Protein AF-A0A1I6P8N1-F1 (afdb_monomer)

pLDDT: mean 73.71, std 18.75, range [36.84, 96.12]

Foldseek 3Di:
DDDDDDDDDDDDDDDDDDDDPPPPDPQDDQDPQRPHLDAQAPCSCCDDPNCLPPVLLVLLLV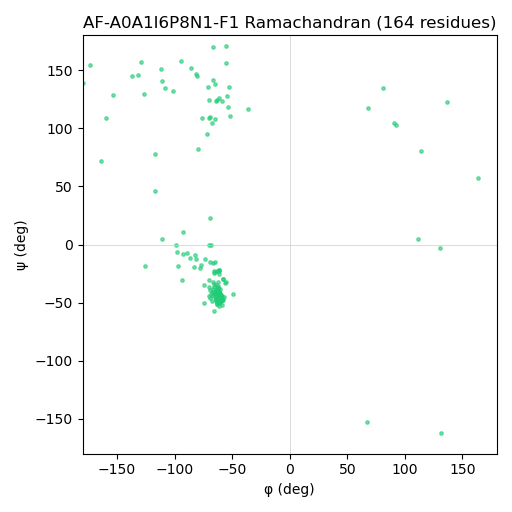LLLVLLCVVCVPPDPPDPSVVVLCVLVVQLVVLSVCSSRDHDDDHSVSCVSNVVSSVVSNVNRQVSLVVCLVPDDVSVVSNVVSVVVSVVSNVVVVVVVPVPPD

Sequence (166 aa):
MSPGMMGGGGPGGGPGGGMPPGGGMPPGGGGPGGGGMDGASLTRLVSGEVASQIGWLYPLALFGMIAVLVLLRRRPRHDAQRADFLLWAGTLLITAGVFTFASGIWHTYYTVALAAPLAAVVGMGVIAMWRLTRDTEWWGLLLPASIITTGLWSAHLLGRNEDFLP

Solvent-accessible surface area (backbone atoms only — not comparable to full-atom values): 10008 Å² total; per-residue (Å²): 141,85,84,90,82,84,90,82,81,85,82,79,93,82,82,83,89,78,81,74,91,80,74,74,73,77,89,79,80,69,54,99,86,46,60,66,90,61,69,52,36,92,51,54,66,71,38,72,73,46,19,73,75,61,35,58,48,48,50,40,30,52,48,10,50,52,34,39,48,65,69,46,69,82,52,64,93,84,36,64,70,56,51,53,49,49,51,33,48,46,52,32,53,51,52,50,50,50,62,27,62,50,70,68,98,60,62,76,73,62,54,59,74,44,48,62,30,45,51,51,36,30,56,53,6,55,55,31,22,58,49,29,50,76,76,34,81,78,57,24,49,48,44,62,48,28,51,52,50,27,50,53,48,44,51,54,57,49,72,70,51,62,83,78,58,134

Nearest PDB structures (foldseek):
  6oh3-assembly1_A  TM=3.034E-01  e=2.992E+00  Mus musculus
  4an8-assembly1_A  TM=3.646E-01  e=7.376E+00  Thermus thermophilus HB8
  8qup-assembly1_A  TM=3.819E-01  e=9.014E+00  synthetic construct

Organism: NCBI:txid95161

Radius of gyration: 27.55 Å; Cα contacts (8 Å, |Δi|>4): 132; chains: 1; bounding box: 68×42×93 Å

Structure (mmCIF, N/CA/C/O backbone):
data_AF-A0A1I6P8N1-F1
#
_entry.id   AF-A0A1I6P8N1-F1
#
loop_
_atom_site.group_PDB
_atom_site.id
_atom_site.type_symbol
_atom_site.label_atom_id
_atom_site.label_alt_id
_atom_site.label_comp_id
_atom_site.label_asym_id
_atom_site.label_entity_id
_atom_site.label_seq_id
_atom_site.pdbx_PDB_ins_code
_atom_site.Cartn_x
_atom_site.Cartn_y
_atom_site.Cartn_z
_atom_site.occupancy
_atom_site.B_iso_or_equiv
_atom_site.auth_seq_id
_atom_site.auth_comp_id
_atom_site.auth_asym_id
_atom_site.auth_atom_id
_atom_site.pdbx_PDB_model_num
ATOM 1 N N . MET A 1 1 ? 43.141 32.351 -73.836 1.00 48.88 1 MET A N 1
ATOM 2 C CA . MET A 1 1 ? 43.366 30.991 -73.306 1.00 48.88 1 MET A CA 1
ATOM 3 C C . MET A 1 1 ? 42.327 30.732 -72.232 1.00 48.88 1 MET A C 1
ATOM 5 O O . MET A 1 1 ? 42.390 31.397 -71.212 1.00 48.88 1 MET A O 1
ATOM 9 N N . SER A 1 2 ? 41.335 29.886 -72.516 1.00 46.06 2 SER A N 1
ATOM 10 C CA . SER A 1 2 ? 40.824 28.855 -71.598 1.00 46.06 2 SER A CA 1
ATOM 11 C C . SER A 1 2 ? 39.693 28.066 -72.281 1.00 46.06 2 SER A C 1
ATOM 13 O O . SER A 1 2 ? 38.916 28.674 -73.020 1.00 46.06 2 SER A O 1
ATOM 15 N N . PRO A 1 3 ? 39.635 26.734 -72.111 1.00 47.59 3 PRO A N 1
ATOM 16 C CA . PRO A 1 3 ? 38.831 25.820 -72.921 1.00 47.59 3 PRO A CA 1
ATOM 17 C C . PRO A 1 3 ? 37.467 25.531 -72.278 1.00 47.59 3 PRO A C 1
ATOM 19 O O . PRO A 1 3 ? 37.305 25.638 -71.065 1.00 47.59 3 PRO A O 1
ATOM 22 N N . GLY A 1 4 ? 36.501 25.107 -73.094 1.00 46.84 4 GLY A N 1
ATOM 23 C CA . GLY A 1 4 ? 35.282 24.458 -72.613 1.00 46.84 4 GLY A CA 1
ATOM 24 C C . GLY A 1 4 ? 35.466 22.951 -72.429 1.00 46.84 4 GLY A C 1
ATOM 25 O O . GLY A 1 4 ? 36.256 22.362 -73.155 1.00 46.84 4 GLY A O 1
ATOM 26 N N . MET A 1 5 ? 34.700 22.358 -71.504 1.00 51.16 5 MET A N 1
ATOM 27 C CA . MET A 1 5 ? 34.199 20.966 -71.472 1.00 51.16 5 MET A CA 1
ATOM 28 C C . MET A 1 5 ? 32.990 20.966 -70.508 1.00 51.16 5 MET A C 1
ATOM 30 O O . MET A 1 5 ? 33.114 21.416 -69.377 1.00 51.16 5 MET A O 1
ATOM 34 N N . MET A 1 6 ? 31.754 20.825 -70.998 1.00 47.94 6 MET A N 1
ATOM 35 C CA . MET A 1 6 ? 30.993 19.573 -71.161 1.00 47.94 6 MET A CA 1
ATOM 36 C C . MET A 1 6 ? 30.571 18.878 -69.853 1.00 47.94 6 MET A C 1
ATOM 38 O O . MET A 1 6 ? 31.396 18.328 -69.140 1.00 47.94 6 MET A O 1
ATOM 42 N N . GLY A 1 7 ? 29.247 18.776 -69.679 1.00 43.31 7 GLY A N 1
ATOM 43 C CA . GLY A 1 7 ? 28.593 17.501 -69.368 1.00 43.31 7 GLY A CA 1
ATOM 44 C C . GLY A 1 7 ? 28.381 17.153 -67.896 1.00 43.31 7 GLY A C 1
ATOM 45 O O . GLY A 1 7 ? 29.263 16.624 -67.238 1.00 43.31 7 GLY A O 1
ATOM 46 N N . GLY A 1 8 ? 27.145 17.317 -67.426 1.00 41.62 8 GLY A N 1
ATOM 47 C CA . GLY A 1 8 ? 26.666 16.725 -66.177 1.00 41.62 8 GLY A CA 1
ATOM 48 C C . GLY A 1 8 ? 25.147 16.766 -66.128 1.00 41.62 8 GLY A C 1
ATOM 49 O O . GLY A 1 8 ? 24.573 17.612 -65.454 1.00 41.62 8 GLY A O 1
ATOM 50 N N . GLY A 1 9 ? 24.507 15.931 -66.949 1.00 38.06 9 GLY A N 1
ATOM 51 C CA . GLY A 1 9 ? 23.059 15.895 -67.114 1.00 38.06 9 GLY A CA 1
ATOM 52 C C . GLY A 1 9 ? 22.324 15.464 -65.847 1.00 38.06 9 GLY A C 1
ATOM 53 O O . GLY A 1 9 ? 22.710 14.502 -65.187 1.00 38.06 9 GLY A O 1
ATOM 54 N N . GLY A 1 10 ? 21.217 16.149 -65.564 1.00 50.25 10 GLY A N 1
ATOM 55 C CA . GLY A 1 10 ? 20.124 15.546 -64.811 1.00 50.25 10 GLY A CA 1
ATOM 56 C C . GLY A 1 10 ? 19.486 14.423 -65.633 1.00 50.25 10 GLY A C 1
ATOM 57 O O . GLY A 1 10 ? 19.382 14.520 -66.858 1.00 50.25 10 GLY A O 1
ATOM 58 N N . PRO A 1 11 ? 19.096 13.335 -64.969 1.00 47.66 11 PRO A N 1
ATOM 59 C CA . PRO A 1 11 ? 17.688 12.939 -64.966 1.00 47.66 11 PRO A CA 1
ATOM 60 C C . PRO A 1 11 ? 17.302 12.515 -63.535 1.00 47.66 11 PRO A C 1
ATOM 62 O O . PRO A 1 11 ? 18.118 12.014 -62.778 1.00 47.66 11 PRO A O 1
ATOM 65 N N . GLY A 1 12 ? 16.106 12.740 -63.020 1.00 38.75 12 GLY A N 1
ATOM 66 C CA . GLY A 1 12 ? 14.810 12.475 -63.614 1.00 38.75 12 GLY A CA 1
ATOM 67 C C . GLY A 1 12 ? 13.976 11.868 -62.485 1.00 38.75 12 GLY A C 1
ATOM 68 O O . GLY A 1 12 ? 14.386 10.890 -61.865 1.00 38.75 12 GLY A O 1
ATOM 69 N N . GLY A 1 13 ? 12.842 12.487 -62.167 1.00 47.69 13 GLY A N 1
ATOM 70 C CA . GLY A 1 13 ? 11.840 11.854 -61.319 1.00 47.69 13 GLY A CA 1
ATOM 71 C C . GLY A 1 13 ? 11.166 10.714 -62.085 1.00 47.69 13 GLY A C 1
ATOM 72 O O . GLY A 1 13 ? 10.809 10.883 -63.249 1.00 47.69 13 GLY A O 1
ATOM 73 N N . GLY A 1 14 ? 10.988 9.568 -61.429 1.00 37.31 14 GLY A N 1
ATOM 74 C CA . GLY A 1 14 ? 10.240 8.418 -61.937 1.00 37.31 14 GLY A CA 1
ATOM 75 C C . GLY A 1 14 ? 10.086 7.313 -60.878 1.00 37.31 14 GLY A C 1
ATOM 76 O O . GLY A 1 14 ? 10.883 7.274 -59.948 1.00 37.31 14 GLY A O 1
ATOM 77 N N . PRO A 1 15 ? 9.043 6.464 -60.956 1.00 46.75 15 PRO A N 1
ATOM 78 C CA . PRO A 1 15 ? 8.213 6.099 -59.805 1.00 46.75 15 PRO A CA 1
ATOM 79 C C . PRO A 1 15 ? 8.346 4.635 -59.349 1.00 46.75 15 PRO A C 1
ATOM 81 O O . PRO A 1 15 ? 8.487 3.739 -60.169 1.00 46.75 15 PRO A O 1
ATOM 84 N N . GLY A 1 16 ? 8.132 4.396 -58.050 1.00 42.81 16 GLY A N 1
ATOM 85 C CA . GLY A 1 16 ? 7.613 3.125 -57.528 1.00 42.81 16 GLY A CA 1
ATOM 86 C C . GLY A 1 16 ? 8.596 1.956 -57.353 1.00 42.81 16 GLY A C 1
ATOM 87 O O . GLY A 1 16 ? 9.316 1.569 -58.261 1.00 42.81 16 GLY A O 1
ATOM 88 N N . GLY A 1 17 ? 8.489 1.310 -56.187 1.00 41.41 17 GLY A N 1
ATOM 89 C CA . GLY A 1 17 ? 8.655 -0.140 -56.056 1.00 41.41 17 GLY A CA 1
ATOM 90 C C . GLY A 1 17 ? 10.060 -0.658 -55.756 1.00 41.41 17 GLY A C 1
ATOM 91 O O . GLY A 1 17 ? 10.878 -0.820 -56.652 1.00 41.41 17 GLY A O 1
ATOM 92 N N . GLY A 1 18 ? 10.286 -1.057 -54.501 1.00 37.06 18 GLY A N 1
ATOM 93 C CA . GLY A 1 18 ? 11.395 -1.951 -54.173 1.00 37.06 18 GLY A CA 1
ATOM 94 C C . GLY A 1 18 ? 11.773 -1.999 -52.699 1.00 37.06 18 GLY A C 1
ATOM 95 O O . GLY A 1 18 ? 12.920 -1.730 -52.365 1.00 37.06 18 GLY A O 1
ATOM 96 N N . MET A 1 19 ? 10.838 -2.346 -51.808 1.00 53.06 19 MET A N 1
ATOM 97 C CA . MET A 1 19 ? 11.233 -2.858 -50.490 1.00 53.06 19 MET A CA 1
ATOM 98 C C . MET A 1 19 ? 12.026 -4.160 -50.729 1.00 53.06 19 MET A C 1
ATOM 100 O O . MET A 1 19 ? 11.502 -5.033 -51.428 1.00 53.06 19 MET A O 1
ATOM 104 N N . PRO A 1 20 ? 13.256 -4.324 -50.210 1.00 52.03 20 PRO A N 1
ATOM 105 C CA . PRO A 1 20 ? 14.005 -5.564 -50.386 1.00 52.03 20 PRO A CA 1
ATOM 106 C C . PRO A 1 20 ? 13.249 -6.726 -49.715 1.00 52.03 20 PRO A C 1
ATOM 108 O O . PRO A 1 20 ? 12.947 -6.645 -48.520 1.00 52.03 20 PRO A O 1
ATOM 111 N N . PRO A 1 21 ? 12.923 -7.815 -50.434 1.00 50.88 21 PRO A N 1
ATOM 112 C CA . PRO A 1 21 ? 12.309 -8.982 -49.825 1.00 50.88 21 PRO A CA 1
ATOM 113 C C . PRO A 1 21 ? 13.403 -9.751 -49.080 1.00 50.88 21 PRO A C 1
ATOM 115 O O . PRO A 1 21 ? 14.291 -10.334 -49.695 1.00 50.88 21 PRO A O 1
ATOM 118 N N . GLY A 1 22 ? 13.366 -9.717 -47.747 1.00 51.50 22 GLY A N 1
ATOM 119 C CA . GLY A 1 22 ? 14.252 -10.534 -46.907 1.00 51.50 22 GLY A CA 1
ATOM 120 C C . GLY A 1 22 ? 14.998 -9.798 -45.796 1.00 51.50 22 GLY A C 1
ATOM 121 O O . GLY A 1 22 ? 15.673 -10.446 -45.003 1.00 51.50 22 GLY A O 1
ATOM 122 N N . GLY A 1 23 ? 14.859 -8.477 -45.676 1.00 41.50 23 GLY A N 1
ATOM 123 C CA . GLY A 1 23 ? 15.362 -7.742 -44.514 1.00 41.50 23 GLY A CA 1
ATOM 124 C C . GLY A 1 23 ? 14.408 -7.886 -43.334 1.00 41.50 23 GLY A C 1
ATOM 125 O O . GLY A 1 23 ? 13.562 -7.020 -43.128 1.00 41.50 23 GLY A O 1
ATOM 126 N N . GLY A 1 24 ? 14.498 -8.989 -42.588 1.00 41.62 24 GLY A N 1
ATOM 127 C CA . GLY A 1 24 ? 13.798 -9.119 -41.314 1.00 41.62 24 GLY A CA 1
ATOM 128 C C . GLY A 1 24 ? 14.146 -7.931 -40.419 1.00 41.62 24 GLY A C 1
ATOM 129 O O . GLY A 1 24 ? 15.312 -7.726 -40.089 1.00 41.62 24 GLY A O 1
ATOM 130 N N . MET A 1 25 ? 13.141 -7.132 -40.055 1.00 45.12 25 MET A N 1
ATOM 131 C CA . MET A 1 25 ? 13.282 -6.133 -39.000 1.00 45.12 25 MET A CA 1
ATOM 132 C C . MET A 1 25 ? 13.794 -6.866 -37.748 1.00 45.12 25 MET A C 1
ATOM 134 O O . MET A 1 25 ? 13.172 -7.866 -37.372 1.00 45.12 25 MET A O 1
ATOM 138 N N . PRO A 1 26 ? 14.886 -6.429 -37.095 1.00 46.91 26 PRO A N 1
ATOM 139 C CA . PRO A 1 26 ? 15.262 -7.000 -35.813 1.00 46.91 26 PRO A CA 1
ATOM 140 C C . PRO A 1 26 ? 14.082 -6.791 -34.852 1.00 46.91 26 PRO A C 1
ATOM 142 O O . PRO A 1 26 ? 13.642 -5.649 -34.683 1.00 46.91 26 PRO A O 1
ATOM 145 N N . PRO A 1 27 ? 13.526 -7.843 -34.231 1.00 47.06 27 PRO A N 1
ATOM 146 C CA . PRO A 1 27 ? 12.614 -7.645 -33.125 1.00 47.06 27 PRO A CA 1
ATOM 147 C C . PRO A 1 27 ? 13.455 -7.139 -31.953 1.00 47.06 27 PRO A C 1
ATOM 149 O O . PRO A 1 27 ? 14.251 -7.886 -31.395 1.00 47.06 27 PRO A O 1
ATOM 152 N N . GLY A 1 28 ? 13.306 -5.863 -31.605 1.00 50.53 28 GLY A N 1
ATOM 153 C CA . GLY A 1 28 ? 13.922 -5.300 -30.404 1.00 50.53 28 GLY A CA 1
ATOM 154 C C . GLY A 1 28 ? 14.987 -4.252 -30.694 1.00 50.53 28 GLY A C 1
ATOM 155 O O . GLY A 1 28 ? 16.181 -4.512 -30.615 1.00 50.53 28 GLY A O 1
ATOM 156 N N . GLY A 1 29 ? 14.534 -3.032 -30.966 1.00 36.84 29 GLY A N 1
ATOM 157 C CA . GLY A 1 29 ? 15.339 -1.822 -30.826 1.00 36.84 29 GLY A CA 1
ATOM 158 C C . GLY A 1 29 ? 14.697 -0.931 -29.771 1.00 36.84 29 GLY A C 1
ATOM 159 O O . GLY A 1 29 ? 13.974 -0.001 -30.115 1.00 36.84 29 GLY A O 1
ATOM 160 N N . GLY A 1 30 ? 14.890 -1.263 -28.493 1.00 39.25 30 GLY A N 1
ATOM 161 C CA . GLY A 1 30 ? 14.475 -0.416 -27.377 1.00 39.25 30 GLY A CA 1
ATOM 162 C C . GLY A 1 30 ? 15.349 0.833 -27.330 1.00 39.25 30 GLY A C 1
ATOM 163 O O . GLY A 1 30 ? 16.537 0.745 -27.033 1.00 39.25 30 GLY A O 1
ATOM 164 N N . GLY A 1 31 ? 14.770 1.989 -27.657 1.00 38.34 31 GLY A N 1
ATOM 165 C CA . GLY A 1 31 ? 15.402 3.283 -27.404 1.00 38.34 31 GLY A CA 1
ATOM 166 C C . GLY A 1 31 ? 15.531 3.569 -25.898 1.00 38.34 31 GLY A C 1
ATOM 167 O O . GLY A 1 31 ? 14.934 2.859 -25.084 1.00 38.34 31 GLY A O 1
ATOM 168 N N . PRO A 1 32 ? 16.275 4.615 -25.502 1.00 37.72 32 PRO A N 1
ATOM 169 C CA . PRO A 1 32 ? 16.349 5.049 -24.110 1.00 37.72 32 PRO A CA 1
ATOM 170 C C . PRO A 1 32 ? 14.956 5.544 -23.683 1.00 37.72 32 PRO A C 1
ATOM 172 O O . PRO A 1 32 ? 14.482 6.558 -24.185 1.00 37.72 32 PRO A O 1
ATOM 175 N N . GLY A 1 33 ? 14.266 4.769 -22.841 1.00 49.78 33 GLY A N 1
ATOM 176 C CA . GLY A 1 33 ? 12.835 4.928 -22.514 1.00 49.78 33 GLY A CA 1
ATOM 177 C C . GLY A 1 33 ? 11.928 3.806 -23.050 1.00 49.78 33 GLY A C 1
ATOM 178 O O . GLY A 1 33 ? 10.705 3.867 -22.936 1.00 49.78 33 GLY A O 1
ATOM 179 N N . GLY A 1 34 ? 12.510 2.773 -23.666 1.00 44.03 34 GLY A N 1
ATOM 180 C CA . GLY A 1 34 ? 11.800 1.660 -24.286 1.00 44.03 34 GLY A CA 1
ATOM 181 C C . GLY A 1 34 ? 11.171 0.714 -23.269 1.00 44.03 34 GLY A C 1
ATOM 182 O O . GLY A 1 34 ? 11.808 -0.236 -22.819 1.00 44.03 34 GLY A O 1
ATOM 183 N N . GLY A 1 35 ? 9.888 0.927 -22.970 1.00 48.06 35 GLY A N 1
ATOM 184 C CA . GLY A 1 35 ? 9.014 -0.134 -22.481 1.00 48.06 35 GLY A CA 1
ATOM 185 C C . GLY A 1 35 ? 9.101 -1.318 -23.443 1.00 48.06 35 GLY A C 1
ATOM 186 O O . GLY A 1 35 ? 8.707 -1.210 -24.604 1.00 48.06 35 GLY A O 1
ATOM 187 N N . GLY A 1 36 ? 9.701 -2.407 -22.970 1.00 47.62 36 GLY A N 1
ATOM 188 C CA . GLY A 1 36 ? 10.051 -3.557 -23.785 1.00 47.62 36 GLY A CA 1
ATOM 189 C C . GLY A 1 36 ? 8.869 -4.103 -24.588 1.00 47.62 36 GLY A C 1
ATOM 190 O O . GLY A 1 36 ? 7.766 -4.280 -24.061 1.00 47.62 36 GLY A O 1
ATOM 191 N N . MET A 1 37 ? 9.131 -4.410 -25.863 1.00 50.69 37 MET A N 1
ATOM 192 C CA . MET A 1 37 ? 8.284 -5.208 -26.769 1.00 50.69 37 MET A CA 1
ATOM 193 C C . MET A 1 37 ? 8.229 -6.693 -26.366 1.00 50.69 37 MET A C 1
ATOM 195 O O . MET A 1 37 ? 7.959 -7.580 -27.171 1.00 50.69 37 MET A O 1
ATOM 199 N N . ASP A 1 38 ? 8.500 -6.968 -25.104 1.00 51.19 38 ASP A N 1
ATOM 200 C CA . ASP A 1 38 ? 8.456 -8.262 -24.468 1.00 51.19 38 ASP A CA 1
ATOM 201 C C . ASP A 1 38 ? 6.991 -8.559 -24.119 1.00 51.19 38 ASP A C 1
ATOM 203 O O . ASP A 1 38 ? 6.191 -7.661 -23.842 1.00 51.19 38 ASP A O 1
ATOM 207 N N . GLY A 1 39 ? 6.590 -9.824 -24.199 1.00 54.59 39 GLY A N 1
ATOM 208 C CA . GLY A 1 39 ? 5.221 -10.246 -23.906 1.00 54.59 39 GLY A CA 1
ATOM 209 C C . GLY A 1 39 ? 4.741 -9.819 -22.513 1.00 54.59 39 GLY A C 1
ATOM 210 O O . GLY A 1 39 ? 5.510 -9.336 -21.682 1.00 54.59 39 GLY A O 1
ATOM 211 N N . ALA A 1 40 ? 3.444 -10.005 -22.261 1.00 56.47 40 ALA A N 1
ATOM 212 C CA . ALA A 1 40 ? 2.839 -9.872 -20.937 1.00 56.47 40 ALA A CA 1
ATOM 213 C C . ALA A 1 40 ? 3.788 -10.380 -19.833 1.00 56.47 40 ALA A C 1
ATOM 215 O O . ALA A 1 40 ? 4.147 -11.559 -19.822 1.00 56.47 40 ALA A O 1
ATOM 216 N N . SER A 1 41 ? 4.224 -9.497 -18.930 1.00 60.88 41 SER A N 1
ATOM 217 C CA . SER A 1 41 ? 5.163 -9.852 -17.867 1.00 60.88 41 SER A CA 1
ATOM 218 C C . SER A 1 41 ? 4.607 -9.458 -16.506 1.00 60.88 41 SER A C 1
ATOM 220 O O . SER A 1 41 ? 4.168 -8.328 -16.276 1.00 60.88 41 SER A O 1
ATOM 222 N N . LEU A 1 42 ? 4.632 -10.422 -15.578 1.00 60.09 42 LEU A N 1
ATOM 223 C CA . LEU A 1 42 ? 4.116 -10.259 -14.215 1.00 60.09 42 LEU A CA 1
ATOM 224 C C . LEU A 1 42 ? 4.810 -9.110 -13.472 1.00 60.09 42 LEU A C 1
ATOM 226 O O . LEU A 1 42 ? 4.214 -8.461 -12.617 1.00 60.09 42 LEU A O 1
ATOM 230 N N . THR A 1 43 ? 6.068 -8.849 -13.824 1.00 60.81 43 THR A N 1
ATOM 231 C CA . THR A 1 43 ? 6.896 -7.821 -13.203 1.00 60.81 43 THR A CA 1
ATOM 232 C C . THR A 1 43 ? 6.776 -6.451 -13.864 1.00 60.81 43 THR A C 1
ATOM 234 O O . THR A 1 43 ? 7.288 -5.497 -13.293 1.00 60.81 43 THR A O 1
ATOM 237 N N . ARG A 1 44 ? 6.077 -6.299 -15.003 1.00 70.56 44 ARG A N 1
ATOM 238 C CA . ARG A 1 44 ? 6.047 -5.048 -15.791 1.00 70.56 44 ARG A CA 1
ATOM 239 C C . ARG A 1 44 ? 5.751 -3.800 -14.960 1.00 70.56 44 ARG A C 1
ATOM 241 O O . ARG A 1 44 ? 6.402 -2.781 -15.139 1.00 70.56 44 ARG A O 1
ATOM 248 N N . LEU A 1 45 ? 4.789 -3.883 -14.042 1.00 67.19 45 LEU A N 1
ATOM 249 C CA . LEU A 1 45 ? 4.375 -2.740 -13.220 1.00 67.19 45 LEU A CA 1
ATOM 250 C C . LEU A 1 45 ? 5.330 -2.438 -12.060 1.00 67.19 45 LEU A C 1
ATOM 252 O O . LEU A 1 45 ? 5.310 -1.325 -11.550 1.00 67.19 45 LEU A O 1
ATOM 256 N N . VAL A 1 46 ? 6.148 -3.409 -11.650 1.00 67.06 46 VAL A N 1
ATOM 257 C CA . VAL A 1 46 ? 7.075 -3.356 -10.502 1.00 67.06 46 VAL A CA 1
ATOM 258 C C . VAL A 1 46 ? 8.550 -3.333 -10.922 1.00 67.06 46 VAL A C 1
ATOM 260 O O . VAL A 1 46 ? 9.434 -3.341 -10.067 1.00 67.06 46 VAL A O 1
ATOM 263 N N . SER A 1 47 ? 8.835 -3.264 -12.223 1.00 61.75 47 SER A N 1
ATOM 264 C CA . SER A 1 47 ? 10.186 -3.191 -12.788 1.00 61.75 47 SER A CA 1
ATOM 265 C C . SER A 1 47 ? 10.324 -2.038 -13.784 1.00 61.75 47 SER A C 1
ATOM 267 O O . SER A 1 47 ? 9.334 -1.598 -14.364 1.00 61.75 47 SER A O 1
ATOM 269 N N . GLY A 1 48 ? 11.555 -1.573 -14.008 1.00 67.00 48 GLY A N 1
ATOM 270 C CA . GLY A 1 48 ? 11.844 -0.494 -14.956 1.00 67.00 48 GLY A CA 1
ATOM 271 C C . GLY A 1 48 ? 11.282 0.864 -14.524 1.00 67.00 48 GLY A C 1
ATOM 272 O O . GLY A 1 48 ? 11.098 1.131 -13.337 1.00 67.00 48 GLY A O 1
ATOM 273 N N . GLU A 1 49 ? 10.998 1.721 -15.502 1.00 65.31 49 GLU A N 1
ATOM 274 C CA . GLU A 1 49 ? 10.632 3.132 -15.303 1.00 65.31 49 GLU A CA 1
ATOM 275 C C . GLU A 1 49 ? 9.283 3.343 -14.585 1.00 65.31 49 GLU A C 1
ATOM 277 O O . GLU A 1 49 ? 9.067 4.343 -13.906 1.00 65.31 49 GLU A O 1
ATOM 282 N N . VAL A 1 50 ? 8.368 2.373 -14.649 1.00 66.50 50 VAL A N 1
ATOM 283 C CA . VAL A 1 50 ? 7.084 2.460 -13.926 1.00 66.50 50 VAL A CA 1
ATOM 284 C C . VAL A 1 50 ? 7.267 2.334 -12.419 1.00 66.50 50 VAL A C 1
ATOM 286 O O . VAL A 1 50 ? 6.582 3.006 -11.641 1.00 66.50 50 VAL A O 1
ATOM 289 N N . ALA A 1 51 ? 8.209 1.491 -11.994 1.00 66.94 51 ALA A N 1
ATOM 290 C CA . ALA A 1 51 ? 8.477 1.276 -10.581 1.00 66.94 51 ALA A CA 1
ATOM 291 C C . ALA A 1 51 ? 9.040 2.539 -9.913 1.00 66.94 51 ALA A C 1
ATOM 293 O O . ALA A 1 51 ? 8.673 2.838 -8.778 1.00 66.94 51 ALA A O 1
ATOM 294 N N . SER A 1 52 ? 9.876 3.301 -10.625 1.00 66.50 52 SER A N 1
ATOM 295 C CA . SER A 1 52 ? 10.425 4.567 -10.130 1.00 66.50 52 SER A CA 1
ATOM 296 C C . SER A 1 52 ? 9.398 5.705 -10.134 1.00 66.50 52 SER A C 1
ATOM 298 O O . SER A 1 52 ? 9.399 6.504 -9.202 1.00 66.50 52 SER A O 1
ATOM 300 N N . GLN A 1 53 ? 8.482 5.767 -11.109 1.00 72.69 53 GLN A N 1
ATOM 301 C CA . GLN A 1 53 ? 7.482 6.844 -11.184 1.00 72.69 53 GLN A CA 1
ATOM 302 C C . GLN A 1 53 ? 6.353 6.706 -10.150 1.00 72.69 53 GLN A C 1
ATOM 304 O O . GLN A 1 53 ? 6.038 7.656 -9.431 1.00 72.69 53 GLN A O 1
ATOM 309 N N . ILE A 1 54 ? 5.738 5.524 -10.060 1.00 73.94 54 ILE A N 1
ATOM 310 C CA . ILE A 1 54 ? 4.568 5.290 -9.191 1.00 73.94 54 ILE A CA 1
ATOM 311 C C . ILE A 1 54 ? 4.750 4.114 -8.230 1.00 73.94 54 ILE A C 1
ATOM 313 O O . ILE A 1 54 ? 4.045 4.013 -7.225 1.00 73.94 54 ILE A O 1
ATOM 317 N N . GLY A 1 55 ? 5.701 3.222 -8.512 1.00 76.81 55 GLY A N 1
ATOM 318 C CA . GLY A 1 55 ? 5.845 1.971 -7.774 1.00 76.81 55 GLY A CA 1
ATOM 319 C C . GLY A 1 55 ? 6.414 2.105 -6.368 1.00 76.81 55 GLY A C 1
ATOM 320 O O . GLY A 1 55 ? 6.283 1.174 -5.572 1.00 76.81 55 GLY A O 1
ATOM 321 N N . TRP A 1 56 ? 6.969 3.260 -6.008 1.00 79.25 56 TRP A N 1
ATOM 322 C CA . TRP A 1 56 ? 7.383 3.559 -4.636 1.00 79.25 56 TRP A CA 1
ATOM 323 C C . TRP A 1 56 ? 6.208 3.528 -3.637 1.00 79.25 56 TRP A C 1
ATOM 325 O O . TRP A 1 56 ? 6.418 3.270 -2.455 1.00 79.25 56 TRP A O 1
ATOM 335 N N . LEU A 1 57 ? 4.962 3.700 -4.104 1.00 82.69 57 LEU A N 1
ATOM 336 C CA . LEU A 1 57 ? 3.750 3.626 -3.275 1.00 82.69 57 LEU A CA 1
ATOM 337 C C . LEU A 1 57 ? 3.181 2.213 -3.100 1.00 82.69 57 LEU A C 1
ATOM 339 O O . LEU A 1 57 ? 2.305 2.012 -2.257 1.00 82.69 57 LEU A O 1
ATOM 343 N N . TYR A 1 58 ? 3.638 1.221 -3.867 1.00 85.00 58 TYR A N 1
ATOM 344 C CA . TYR A 1 58 ? 3.048 -0.120 -3.815 1.00 85.00 58 TYR A CA 1
ATOM 345 C C . TYR A 1 58 ? 3.165 -0.816 -2.457 1.00 85.00 58 TYR A C 1
ATOM 347 O O . TYR A 1 58 ? 2.167 -1.415 -2.043 1.00 85.00 58 TYR A O 1
ATOM 355 N N . PRO A 1 59 ? 4.297 -0.735 -1.723 1.00 86.44 59 PRO A N 1
ATOM 356 C CA . PRO A 1 59 ? 4.365 -1.317 -0.388 1.00 86.44 59 PRO A CA 1
ATOM 357 C C . PRO A 1 59 ? 3.300 -0.708 0.523 1.00 86.44 59 PRO A C 1
ATOM 359 O O . PRO A 1 59 ? 2.520 -1.428 1.143 1.00 86.44 59 PRO A O 1
ATOM 362 N N . LEU A 1 60 ? 3.195 0.622 0.534 1.00 89.38 60 LEU A N 1
ATOM 363 C CA . LEU A 1 60 ? 2.220 1.338 1.348 1.00 89.38 60 LEU A CA 1
ATOM 364 C C . LEU A 1 60 ? 0.775 0.962 0.987 1.00 89.38 60 LEU A C 1
ATOM 366 O O . LEU A 1 60 ? -0.043 0.733 1.879 1.00 89.38 60 LEU A O 1
ATOM 370 N N . ALA A 1 61 ? 0.466 0.843 -0.306 1.00 89.94 61 ALA A N 1
ATOM 371 C CA . ALA A 1 61 ? -0.843 0.406 -0.778 1.00 89.94 61 ALA A CA 1
ATOM 372 C C . ALA A 1 61 ? -1.174 -1.026 -0.328 1.00 89.94 61 ALA A C 1
ATOM 374 O O . ALA A 1 61 ? -2.304 -1.286 0.081 1.00 89.94 61 ALA A O 1
ATOM 375 N N . LEU A 1 62 ? -0.196 -1.940 -0.344 1.00 91.94 62 LEU A N 1
ATOM 376 C CA . LEU A 1 62 ? -0.368 -3.324 0.103 1.00 91.94 62 LEU A CA 1
ATOM 377 C C . LEU A 1 62 ? -0.706 -3.396 1.599 1.00 91.94 62 LEU A C 1
ATOM 379 O O . LEU A 1 62 ? -1.711 -4.000 1.978 1.00 91.94 62 LEU A O 1
ATOM 383 N N . PHE A 1 63 ? 0.089 -2.736 2.446 1.00 91.88 63 PHE A N 1
ATOM 384 C CA . PHE A 1 63 ? -0.177 -2.675 3.888 1.00 91.88 63 PHE A CA 1
ATOM 385 C C . PHE A 1 63 ? -1.511 -1.985 4.190 1.00 91.88 63 PHE A C 1
ATOM 387 O O . PHE A 1 63 ? -2.288 -2.464 5.019 1.00 91.88 63 PHE A O 1
ATOM 394 N N . GLY A 1 64 ? -1.815 -0.904 3.470 1.00 90.81 64 GLY A N 1
ATOM 395 C CA . GLY A 1 64 ? -3.089 -0.205 3.563 1.00 90.81 64 GLY A CA 1
ATOM 396 C C . GLY A 1 64 ? -4.283 -1.092 3.222 1.00 90.81 64 GLY A C 1
ATOM 397 O O . GLY A 1 64 ? -5.265 -1.109 3.961 1.00 90.81 64 GLY A O 1
ATOM 398 N N . MET A 1 65 ? -4.185 -1.887 2.155 1.00 92.12 65 MET A N 1
ATOM 399 C CA . MET A 1 65 ? -5.234 -2.820 1.748 1.00 92.12 65 MET A CA 1
ATOM 400 C C . MET A 1 65 ? -5.499 -3.868 2.837 1.00 92.12 65 MET A C 1
ATOM 402 O O . MET A 1 65 ? -6.654 -4.116 3.184 1.00 92.12 65 MET A O 1
ATOM 406 N N . ILE A 1 66 ? -4.441 -4.421 3.441 1.00 92.88 66 ILE A N 1
ATOM 407 C CA . ILE A 1 66 ? -4.546 -5.359 4.569 1.00 92.88 66 ILE A CA 1
ATOM 408 C C . ILE A 1 66 ? -5.237 -4.689 5.762 1.00 92.88 66 ILE A C 1
ATOM 410 O O . ILE A 1 66 ? -6.196 -5.237 6.303 1.00 92.88 66 ILE A O 1
ATOM 414 N N . ALA A 1 67 ? -4.795 -3.493 6.153 1.00 91.62 67 ALA A N 1
ATOM 415 C CA . ALA A 1 67 ? -5.358 -2.762 7.286 1.00 91.62 67 ALA A CA 1
ATOM 416 C C . ALA A 1 67 ? -6.856 -2.471 7.109 1.00 91.62 67 ALA A C 1
ATOM 418 O O . ALA A 1 67 ? -7.660 -2.708 8.015 1.00 91.62 67 ALA A O 1
ATOM 419 N N . VAL A 1 68 ? -7.248 -2.005 5.922 1.00 91.00 68 VAL A N 1
ATOM 420 C CA . VAL A 1 68 ? -8.644 -1.699 5.599 1.00 91.00 68 VAL A CA 1
ATOM 421 C C . VAL A 1 68 ? -9.495 -2.974 5.602 1.00 91.00 68 VAL A C 1
ATOM 423 O O . VAL A 1 68 ? -10.566 -2.990 6.210 1.00 91.00 68 VAL A O 1
ATOM 426 N N . LEU A 1 69 ? -9.001 -4.078 5.030 1.00 92.12 69 LEU A N 1
ATOM 427 C CA . LEU A 1 69 ? -9.680 -5.378 5.081 1.00 92.12 69 LEU A CA 1
ATOM 428 C C . LEU A 1 69 ? -9.854 -5.890 6.518 1.00 92.12 69 LEU A C 1
ATOM 430 O O . LEU A 1 69 ? -10.924 -6.395 6.856 1.00 92.12 69 LEU A O 1
ATOM 434 N N . VAL A 1 70 ? -8.847 -5.729 7.383 1.00 91.31 70 VAL A N 1
ATOM 435 C CA . VAL A 1 70 ? -8.923 -6.124 8.800 1.00 91.31 70 VAL A CA 1
ATOM 436 C C . VAL A 1 70 ? -10.010 -5.342 9.538 1.00 91.31 70 VAL A C 1
ATOM 438 O O . VAL A 1 70 ? -10.776 -5.947 10.294 1.00 91.31 70 VAL A O 1
ATOM 441 N N . LEU A 1 71 ? -10.127 -4.032 9.299 1.00 89.38 71 LEU A N 1
ATOM 442 C CA . LEU A 1 71 ? -11.179 -3.201 9.896 1.00 89.38 71 LEU A CA 1
ATOM 443 C C . LEU A 1 71 ? -12.573 -3.534 9.347 1.00 89.38 71 LEU A C 1
ATOM 445 O O . LEU A 1 71 ? -13.548 -3.582 10.100 1.00 89.38 71 LEU A O 1
ATOM 449 N N . LEU A 1 72 ? -12.677 -3.802 8.044 1.00 89.19 72 LEU A N 1
ATOM 450 C CA . LEU A 1 72 ? -13.946 -4.089 7.374 1.00 89.19 72 LEU A CA 1
ATOM 451 C C . LEU A 1 72 ? -14.413 -5.544 7.541 1.00 89.19 72 LEU A C 1
ATOM 453 O O . LEU A 1 72 ? -15.576 -5.833 7.267 1.00 89.19 72 LEU A O 1
ATOM 457 N N . ARG A 1 73 ? -13.571 -6.474 8.023 1.00 86.44 73 ARG A N 1
ATOM 458 C CA . ARG A 1 73 ? -13.900 -7.917 8.077 1.00 86.44 73 ARG A CA 1
ATOM 459 C C . ARG A 1 73 ? -15.157 -8.252 8.882 1.00 86.44 73 ARG A C 1
ATOM 461 O O . ARG A 1 73 ? -15.817 -9.244 8.596 1.00 86.44 73 ARG A O 1
ATOM 468 N N . ARG A 1 74 ? -15.472 -7.447 9.903 1.00 83.19 74 ARG A N 1
ATOM 469 C CA . ARG A 1 74 ? -16.654 -7.621 10.769 1.00 83.19 74 ARG A CA 1
ATOM 470 C C . ARG A 1 74 ? -17.823 -6.717 10.376 1.00 83.19 74 ARG A C 1
ATOM 472 O O . ARG A 1 74 ? -18.862 -6.758 11.028 1.00 83.19 74 ARG A O 1
ATOM 479 N N . ARG A 1 75 ? -17.660 -5.886 9.342 1.00 85.44 75 ARG A N 1
ATOM 480 C CA . ARG A 1 75 ? -18.696 -4.957 8.887 1.00 85.44 75 ARG A CA 1
ATOM 481 C C . ARG A 1 75 ? -19.718 -5.672 7.991 1.00 85.44 75 ARG A C 1
ATOM 483 O O . ARG A 1 75 ? -19.348 -6.594 7.252 1.00 85.44 75 ARG A O 1
ATOM 490 N N . PRO A 1 76 ? -20.998 -5.259 8.030 1.00 87.25 76 PRO A N 1
ATOM 491 C CA . PRO A 1 76 ? -22.036 -5.808 7.163 1.00 87.25 76 PRO A CA 1
ATOM 492 C C . PRO A 1 76 ? -21.673 -5.699 5.676 1.00 87.25 76 PRO A C 1
ATOM 494 O O . PRO A 1 76 ? -20.898 -4.839 5.264 1.00 87.25 76 PRO A O 1
ATOM 497 N N . ARG A 1 77 ? -22.265 -6.556 4.836 1.00 85.06 77 ARG A N 1
ATOM 498 C CA . ARG A 1 77 ? -22.056 -6.503 3.375 1.00 85.06 77 ARG A CA 1
ATOM 499 C C . ARG A 1 77 ? -22.607 -5.226 2.726 1.00 85.06 77 ARG A C 1
ATOM 501 O O . ARG A 1 77 ? -22.127 -4.857 1.665 1.00 85.06 77 ARG A O 1
ATOM 508 N N . HIS A 1 78 ? -23.564 -4.565 3.375 1.00 89.00 78 HIS A N 1
ATOM 509 C CA . HIS A 1 78 ? -24.194 -3.323 2.911 1.00 89.00 78 HIS A CA 1
ATOM 510 C C . HIS A 1 78 ? -23.516 -2.051 3.452 1.00 89.00 78 HIS A C 1
ATOM 512 O O . HIS A 1 78 ? -24.069 -0.964 3.336 1.00 89.00 78 HIS A O 1
ATOM 518 N N . ASP A 1 79 ? -22.346 -2.176 4.082 1.00 91.38 79 ASP A N 1
ATOM 519 C CA . ASP A 1 79 ? -21.584 -1.028 4.573 1.00 91.38 79 ASP A CA 1
ATOM 520 C C . ASP A 1 79 ? -21.003 -0.228 3.391 1.00 91.38 79 ASP A C 1
ATOM 522 O O . ASP A 1 79 ? -20.301 -0.780 2.540 1.00 91.38 79 ASP A O 1
ATOM 526 N N . ALA A 1 80 ? -21.301 1.073 3.334 1.00 90.38 80 ALA A N 1
ATOM 527 C CA . ALA A 1 80 ? -20.859 1.945 2.247 1.00 90.38 80 ALA A CA 1
ATOM 528 C C . ALA A 1 80 ? -19.327 2.057 2.170 1.00 90.38 80 ALA A C 1
ATOM 530 O O . ALA A 1 80 ? -18.771 2.005 1.079 1.00 90.38 80 ALA A O 1
ATOM 531 N N . GLN A 1 81 ? -18.623 2.083 3.310 1.00 89.69 81 GLN A N 1
ATOM 532 C CA . GLN A 1 81 ? -17.156 2.149 3.316 1.00 89.69 81 GLN A CA 1
ATOM 533 C C . GLN A 1 81 ? -16.542 0.877 2.729 1.00 89.69 81 GLN A C 1
ATOM 535 O O . GLN A 1 81 ? -15.502 0.921 2.072 1.00 89.69 81 GLN A O 1
ATOM 540 N N . ARG A 1 82 ? -17.195 -0.273 2.948 1.00 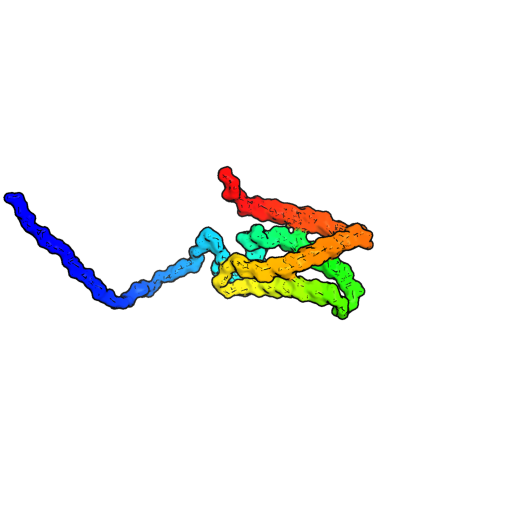90.62 82 ARG A N 1
ATOM 541 C CA . ARG A 1 82 ? -16.798 -1.534 2.318 1.00 90.62 82 ARG A CA 1
ATOM 542 C C . ARG A 1 82 ? -16.965 -1.473 0.804 1.00 90.62 82 ARG A C 1
ATOM 544 O O . ARG A 1 82 ? -16.077 -1.939 0.094 1.00 90.62 82 ARG A O 1
ATOM 551 N N . ALA A 1 83 ? -18.084 -0.936 0.324 1.00 92.06 83 ALA A N 1
ATOM 552 C CA . ALA A 1 83 ? -18.345 -0.788 -1.104 1.00 92.06 83 ALA A CA 1
ATOM 553 C C . ALA A 1 83 ? -17.332 0.163 -1.762 1.00 92.06 83 ALA A C 1
ATOM 555 O O . ALA A 1 83 ? -16.718 -0.215 -2.757 1.00 92.06 83 ALA A O 1
ATOM 556 N N . ASP A 1 84 ? -17.085 1.327 -1.156 1.00 92.94 84 ASP A N 1
ATOM 557 C CA . ASP A 1 84 ? -16.122 2.321 -1.641 1.00 92.94 84 ASP A CA 1
ATOM 558 C C . ASP A 1 84 ? -14.715 1.729 -1.747 1.00 92.94 84 ASP A C 1
ATOM 560 O O . ASP A 1 84 ? -14.049 1.839 -2.778 1.00 92.94 84 ASP A O 1
ATOM 564 N N . PHE A 1 85 ? -14.265 1.035 -0.699 1.00 93.88 85 PHE A N 1
ATOM 565 C CA . PHE A 1 85 ? -12.955 0.400 -0.713 1.00 93.88 85 PHE A CA 1
ATOM 566 C C . PHE A 1 85 ? -12.850 -0.686 -1.786 1.00 93.88 85 PHE A C 1
ATOM 568 O O . PHE A 1 85 ? -11.863 -0.721 -2.519 1.00 93.88 85 PHE A O 1
ATOM 575 N N . LEU A 1 86 ? -13.852 -1.563 -1.903 1.00 93.81 86 LEU A N 1
ATOM 576 C CA . LEU A 1 86 ? -13.853 -2.619 -2.918 1.00 93.81 86 LEU A CA 1
ATOM 577 C C . LEU A 1 86 ? -13.890 -2.049 -4.337 1.00 93.81 86 LEU A C 1
ATOM 579 O O . LEU A 1 86 ? -13.252 -2.615 -5.220 1.00 93.81 86 LEU A O 1
ATOM 583 N N . LEU A 1 87 ? -14.581 -0.928 -4.553 1.00 95.88 87 LEU A N 1
ATOM 584 C CA . LEU A 1 87 ? -14.603 -0.232 -5.834 1.00 95.88 87 LEU A CA 1
ATOM 585 C C . LEU A 1 87 ? -13.204 0.269 -6.207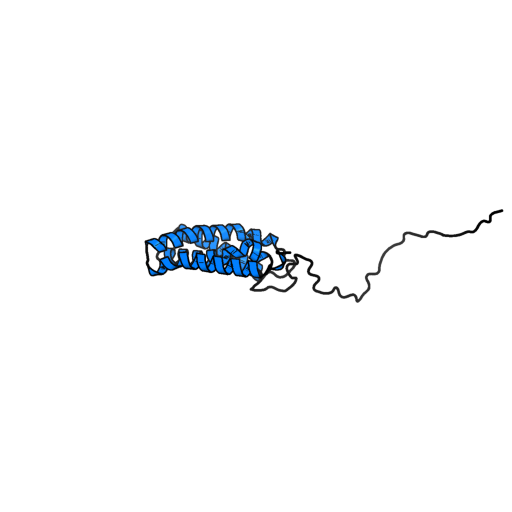 1.00 95.88 87 LEU A C 1
ATOM 587 O O . LEU A 1 87 ? -12.713 -0.034 -7.295 1.00 95.88 87 LEU A O 1
ATOM 591 N N . TRP A 1 88 ? -12.535 0.987 -5.303 1.00 96.12 88 TRP A N 1
ATOM 592 C CA . TRP A 1 88 ? -11.205 1.542 -5.567 1.00 96.12 88 TRP A CA 1
ATOM 593 C C . TRP A 1 88 ? -10.122 0.464 -5.659 1.00 96.12 88 TRP A C 1
ATOM 595 O O . TRP A 1 88 ? -9.342 0.456 -6.612 1.00 96.12 88 TRP A O 1
ATOM 605 N N . ALA A 1 89 ? -10.099 -0.484 -4.718 1.00 93.94 89 ALA A N 1
ATOM 606 C CA . ALA A 1 89 ? -9.153 -1.597 -4.724 1.00 93.94 89 ALA A CA 1
ATOM 607 C C . ALA A 1 89 ? -9.388 -2.535 -5.917 1.00 93.94 89 ALA A C 1
ATOM 609 O O . ALA A 1 89 ? -8.435 -2.952 -6.568 1.00 93.94 89 ALA A O 1
ATOM 610 N N . GLY A 1 90 ? -10.648 -2.830 -6.246 1.00 94.38 90 GLY A N 1
ATOM 611 C CA . GLY A 1 90 ? -11.010 -3.628 -7.414 1.00 94.38 90 GLY A CA 1
ATOM 612 C C . GLY A 1 90 ? -10.588 -2.952 -8.714 1.00 94.38 90 GLY 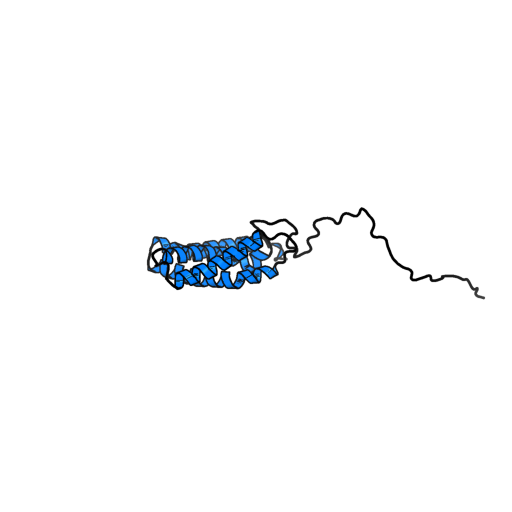A C 1
ATOM 613 O O . GLY A 1 90 ? -9.950 -3.589 -9.547 1.00 94.38 90 GLY A O 1
ATOM 614 N N . THR A 1 91 ? -10.850 -1.650 -8.857 1.00 94.81 91 THR A N 1
ATOM 615 C CA . THR A 1 91 ? -10.403 -0.863 -10.018 1.00 94.81 91 THR A CA 1
ATOM 616 C C . THR A 1 91 ? -8.883 -0.898 -10.158 1.00 94.81 91 THR A C 1
ATOM 618 O O . THR A 1 91 ? -8.380 -1.139 -11.256 1.00 94.81 91 THR A O 1
ATOM 621 N N . LEU A 1 92 ? -8.143 -0.730 -9.054 1.00 91.19 92 LEU A N 1
ATOM 622 C CA . LEU A 1 92 ? -6.682 -0.827 -9.046 1.00 91.19 92 LEU A CA 1
ATOM 623 C C . LEU A 1 92 ? -6.206 -2.201 -9.534 1.00 91.19 92 LEU A C 1
ATOM 625 O O . LEU A 1 92 ? -5.385 -2.278 -10.443 1.00 91.19 92 LEU A O 1
ATOM 629 N N . LEU A 1 93 ? -6.734 -3.278 -8.944 1.00 91.06 93 LEU A N 1
ATOM 630 C CA . LEU A 1 93 ? -6.307 -4.651 -9.224 1.00 91.06 93 LEU A CA 1
ATOM 631 C C . LEU A 1 93 ? -6.665 -5.097 -10.642 1.00 91.06 93 LEU A C 1
ATOM 633 O O . LEU A 1 93 ? -5.847 -5.732 -11.300 1.00 91.06 93 LEU A O 1
ATOM 637 N N . ILE A 1 94 ? -7.858 -4.747 -11.127 1.00 92.19 94 ILE A N 1
ATOM 638 C CA . ILE A 1 94 ? -8.282 -5.049 -12.498 1.00 92.19 94 ILE A CA 1
ATOM 639 C C . ILE A 1 94 ? -7.388 -4.304 -13.487 1.00 92.19 94 ILE A C 1
ATOM 641 O O . ILE A 1 94 ? -6.863 -4.924 -14.404 1.00 92.19 94 ILE A O 1
ATOM 645 N N . THR A 1 95 ? -7.164 -3.003 -13.284 1.00 87.50 95 THR A N 1
ATOM 646 C CA . THR A 1 95 ? -6.316 -2.197 -14.179 1.00 87.50 95 THR A CA 1
ATOM 647 C C . THR A 1 95 ? -4.877 -2.710 -14.180 1.00 87.50 95 THR A C 1
ATOM 649 O O . THR A 1 95 ? -4.282 -2.880 -15.244 1.00 87.50 95 THR A O 1
ATOM 652 N N . ALA A 1 96 ? -4.334 -3.034 -13.002 1.00 85.25 96 ALA A N 1
ATOM 653 C CA . ALA A 1 96 ? -3.009 -3.626 -12.874 1.00 85.25 96 ALA A CA 1
ATOM 654 C C . ALA A 1 96 ? -2.933 -4.980 -13.595 1.00 85.25 96 ALA A C 1
ATOM 656 O O . ALA A 1 96 ? -2.030 -5.195 -14.397 1.00 85.25 96 ALA A O 1
ATOM 657 N N . GLY A 1 97 ? -3.921 -5.856 -13.391 1.00 85.38 97 GLY A N 1
ATOM 658 C CA . GLY A 1 97 ? -4.014 -7.142 -14.080 1.00 85.38 97 GLY A CA 1
ATOM 659 C C . GLY A 1 97 ? -4.075 -6.986 -15.599 1.00 85.38 97 GLY A C 1
ATOM 660 O O . GLY A 1 97 ? -3.298 -7.617 -16.310 1.00 85.38 97 GLY A O 1
ATOM 661 N N . VAL A 1 98 ? -4.931 -6.097 -16.109 1.00 85.25 98 VAL A N 1
ATOM 662 C CA . VAL A 1 98 ? -5.024 -5.807 -17.548 1.00 85.25 98 VAL A CA 1
ATOM 663 C C . VAL A 1 98 ? -3.670 -5.359 -18.096 1.00 85.25 98 VAL A C 1
ATOM 665 O O . VAL A 1 98 ? -3.244 -5.877 -19.120 1.00 85.25 98 VAL A O 1
ATOM 668 N N . PHE A 1 99 ? -2.952 -4.462 -17.417 1.00 78.88 99 PHE A N 1
ATOM 669 C CA . PHE A 1 99 ? -1.635 -4.000 -17.874 1.00 78.88 99 PHE A CA 1
ATOM 670 C C . PHE A 1 99 ? -0.539 -5.063 -17.768 1.00 78.88 99 PHE A C 1
ATOM 672 O O . PHE A 1 99 ? 0.372 -5.079 -18.596 1.00 78.88 99 PHE A O 1
ATOM 679 N N . THR A 1 100 ? -0.638 -5.970 -16.797 1.00 75.62 100 THR A N 1
ATOM 680 C CA . THR A 1 100 ? 0.239 -7.139 -16.685 1.00 75.62 100 THR A CA 1
ATOM 681 C C . THR A 1 100 ? 0.048 -8.103 -17.858 1.00 75.62 100 THR A C 1
ATOM 683 O O . THR A 1 100 ? 1.034 -8.614 -18.386 1.00 75.62 100 THR A O 1
ATOM 686 N N . PHE A 1 101 ? -1.197 -8.330 -18.291 1.00 77.31 101 PHE A N 1
ATOM 687 C CA . PHE A 1 101 ? -1.525 -9.257 -19.383 1.00 77.31 101 PHE A CA 1
ATOM 688 C C . PHE A 1 101 ? -1.604 -8.602 -20.770 1.00 77.31 101 PHE A C 1
ATOM 690 O O . PHE A 1 101 ? -1.702 -9.309 -21.773 1.00 77.31 101 PHE A O 1
ATOM 697 N N . ALA A 1 102 ? -1.542 -7.272 -20.852 1.00 69.62 102 ALA A N 1
ATOM 698 C CA . ALA A 1 102 ? -1.583 -6.550 -22.114 1.00 69.62 102 ALA A CA 1
ATOM 699 C C . ALA A 1 102 ? -0.356 -6.881 -22.980 1.00 69.62 102 ALA A C 1
ATOM 701 O O . ALA A 1 102 ? 0.796 -6.687 -22.581 1.00 69.62 102 ALA A O 1
ATOM 702 N N . SER A 1 103 ? -0.621 -7.352 -24.196 1.00 59.56 103 SER A N 1
ATOM 703 C CA . SER A 1 103 ? 0.368 -7.603 -25.244 1.00 59.56 103 SER A CA 1
ATOM 704 C C . SER A 1 103 ? 0.234 -6.563 -26.355 1.00 59.56 103 SER A C 1
ATOM 706 O O . SER A 1 103 ? -0.880 -6.304 -26.810 1.00 59.56 103 SER A O 1
ATOM 708 N N . GLY A 1 104 ? 1.346 -6.000 -26.827 1.00 65.25 104 GLY A N 1
ATOM 709 C CA . GLY A 1 104 ? 1.360 -5.013 -27.910 1.00 65.25 104 GLY A CA 1
ATOM 710 C C . GLY A 1 104 ? 2.208 -3.787 -27.577 1.00 65.25 104 GLY A C 1
ATOM 711 O O . GLY A 1 104 ? 3.041 -3.828 -26.674 1.00 65.25 104 GLY A O 1
ATOM 712 N N . ILE A 1 105 ? 1.996 -2.695 -28.318 1.00 63.19 105 ILE A N 1
ATOM 713 C CA . ILE A 1 105 ? 2.703 -1.424 -28.114 1.00 63.19 105 ILE A CA 1
ATOM 714 C C . ILE A 1 105 ? 2.262 -0.826 -26.771 1.00 63.19 105 ILE A C 1
ATOM 716 O O . ILE A 1 105 ? 1.160 -0.296 -26.644 1.00 63.19 105 ILE A O 1
ATOM 720 N N . TRP A 1 106 ? 3.127 -0.920 -25.764 1.00 65.38 106 TRP A N 1
ATOM 721 C CA . TRP A 1 106 ? 2.875 -0.426 -24.413 1.00 65.38 106 TRP A CA 1
ATOM 722 C C . TRP A 1 106 ? 3.765 0.780 -24.113 1.00 65.38 106 TRP A C 1
ATOM 724 O O . TRP A 1 106 ? 4.911 0.833 -24.552 1.00 65.38 106 TRP A O 1
ATOM 734 N N . HIS A 1 107 ? 3.223 1.783 -23.425 1.00 68.31 107 HIS A N 1
ATOM 735 C CA . HIS A 1 107 ? 3.929 3.016 -23.074 1.00 68.31 107 HIS A CA 1
ATOM 736 C C . HIS A 1 107 ? 3.735 3.334 -21.589 1.00 68.31 107 HIS A C 1
ATOM 738 O O . HIS A 1 107 ? 2.658 3.125 -21.028 1.00 68.31 107 HIS A O 1
ATOM 744 N N . THR A 1 108 ? 4.761 3.915 -20.971 1.00 71.38 108 THR A N 1
ATOM 745 C CA . THR A 1 108 ? 4.804 4.246 -19.539 1.00 71.38 108 THR A CA 1
ATOM 746 C C . THR A 1 108 ? 3.643 5.150 -19.100 1.00 71.38 108 THR A C 1
ATOM 748 O O . THR A 1 108 ? 3.116 4.974 -18.004 1.00 71.38 108 THR A O 1
ATOM 751 N N . TYR A 1 109 ? 3.154 6.055 -19.960 1.00 76.38 109 TYR A N 1
ATOM 752 C CA . TYR A 1 109 ? 2.082 7.001 -19.609 1.00 76.38 109 TYR A CA 1
ATOM 753 C C . TYR A 1 109 ? 0.741 6.338 -19.255 1.00 76.38 109 TYR A C 1
ATOM 755 O O . TYR A 1 109 ? -0.058 6.933 -18.531 1.00 76.38 109 TYR A O 1
ATOM 763 N N . TYR A 1 110 ? 0.477 5.106 -19.713 1.00 77.75 110 TYR A N 1
ATOM 764 C CA . TYR A 1 110 ? -0.766 4.396 -19.384 1.00 77.75 110 TYR A CA 1
ATOM 765 C C . TYR A 1 110 ? -0.924 4.158 -17.881 1.00 77.75 110 TYR A C 1
ATOM 767 O O . TYR A 1 110 ? -2.039 4.036 -17.376 1.00 77.75 110 TYR A O 1
ATOM 775 N N . THR A 1 111 ? 0.183 4.163 -17.142 1.00 80.38 111 THR A N 1
ATOM 776 C CA . THR A 1 111 ? 0.198 4.008 -15.687 1.00 80.38 111 THR A CA 1
ATOM 777 C C . THR A 1 111 ? -0.484 5.152 -14.937 1.00 80.38 111 THR A C 1
ATOM 779 O O . THR A 1 111 ? -0.894 4.951 -13.796 1.00 80.38 111 THR A O 1
ATOM 782 N N . VAL A 1 112 ? -0.744 6.299 -15.580 1.00 84.12 112 VAL A N 1
ATOM 783 C CA . VAL A 1 112 ? -1.607 7.360 -15.028 1.00 84.12 112 VAL A CA 1
ATOM 784 C C . VAL A 1 112 ? -2.994 6.827 -14.655 1.00 84.12 112 VAL A C 1
ATOM 786 O O . VAL A 1 112 ? -3.567 7.267 -13.660 1.00 84.12 112 VAL A O 1
ATOM 789 N N . ALA A 1 113 ? -3.512 5.826 -15.377 1.00 86.69 113 ALA A N 1
ATOM 790 C CA . ALA A 1 113 ? -4.785 5.184 -15.045 1.00 86.69 113 ALA A CA 1
ATOM 791 C C . ALA A 1 113 ? -4.775 4.510 -13.657 1.00 86.69 113 ALA A C 1
ATOM 793 O O . ALA A 1 113 ? -5.821 4.385 -13.023 1.00 86.69 113 ALA A O 1
ATOM 794 N N . LEU A 1 114 ? -3.599 4.107 -13.159 1.00 85.81 114 LEU A N 1
ATOM 795 C CA . LEU A 1 114 ? -3.429 3.522 -11.828 1.00 85.81 114 LEU A CA 1
ATOM 796 C C . LEU A 1 114 ? -3.307 4.584 -10.728 1.00 85.81 114 LEU A C 1
ATOM 798 O O . LEU A 1 114 ? -3.532 4.264 -9.565 1.00 85.81 114 LEU A O 1
ATOM 802 N N . ALA A 1 115 ? -2.982 5.837 -11.060 1.00 88.19 115 ALA A N 1
ATOM 803 C CA . ALA A 1 115 ? -2.640 6.859 -10.071 1.00 88.19 115 ALA A CA 1
ATOM 804 C C . ALA A 1 115 ? -3.806 7.183 -9.123 1.00 88.19 115 ALA A C 1
ATOM 806 O O . ALA A 1 115 ? -3.641 7.148 -7.904 1.00 88.19 115 ALA A O 1
ATOM 807 N N . ALA A 1 116 ? -4.997 7.446 -9.668 1.00 91.38 116 ALA A N 1
ATOM 808 C CA . ALA A 1 11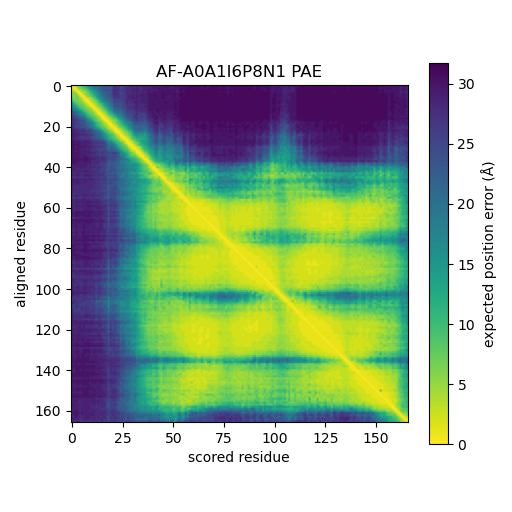6 ? -6.189 7.742 -8.873 1.00 91.38 116 ALA A CA 1
ATOM 809 C C . ALA A 1 116 ? -6.605 6.581 -7.943 1.00 91.38 116 ALA A C 1
ATOM 811 O O . ALA A 1 116 ? -6.726 6.809 -6.735 1.00 91.38 116 ALA A O 1
ATOM 812 N N . PRO A 1 117 ? -6.785 5.336 -8.433 1.00 92.25 117 PRO A N 1
ATOM 813 C CA . PRO A 1 117 ? -7.162 4.235 -7.554 1.00 92.25 117 PRO A CA 1
ATOM 814 C C . PRO A 1 117 ? -6.060 3.872 -6.549 1.00 92.25 117 PRO A C 1
ATOM 816 O O . PRO A 1 117 ? -6.371 3.523 -5.410 1.00 92.25 117 PRO A O 1
ATOM 819 N N . LEU A 1 118 ? -4.782 4.028 -6.910 1.00 91.56 118 LEU A N 1
ATOM 820 C CA . LEU A 1 118 ? -3.667 3.838 -5.982 1.00 91.56 118 LEU A CA 1
ATOM 821 C C . LEU A 1 118 ? -3.700 4.875 -4.852 1.00 91.56 118 LEU A C 1
ATOM 823 O O . LEU A 1 118 ? -3.611 4.503 -3.683 1.00 91.56 118 LEU A O 1
ATOM 827 N N . ALA A 1 119 ? -3.894 6.155 -5.182 1.00 91.81 119 ALA A N 1
ATOM 828 C CA . ALA A 1 119 ? -3.993 7.233 -4.202 1.00 91.81 119 ALA A CA 1
ATOM 829 C C . ALA A 1 119 ? -5.167 7.025 -3.233 1.00 91.81 119 ALA A C 1
ATOM 831 O O . ALA A 1 119 ? -5.004 7.197 -2.023 1.00 91.81 119 ALA A O 1
ATOM 832 N N . ALA A 1 120 ? -6.328 6.593 -3.738 1.00 93.94 120 ALA A N 1
ATOM 833 C CA . ALA A 1 120 ? -7.486 6.282 -2.905 1.00 93.94 120 ALA A CA 1
ATOM 834 C C . ALA A 1 120 ? -7.182 5.153 -1.903 1.00 93.94 120 ALA A C 1
ATOM 836 O O . ALA A 1 120 ? -7.424 5.307 -0.703 1.00 93.94 120 ALA A O 1
ATOM 837 N N . VAL A 1 121 ? -6.606 4.037 -2.369 1.00 94.56 121 VAL A N 1
ATOM 838 C CA . VAL A 1 121 ? -6.248 2.889 -1.515 1.00 94.56 121 VAL A CA 1
ATOM 839 C C . VAL A 1 121 ? -5.202 3.274 -0.470 1.00 94.56 121 VAL A C 1
ATOM 841 O O . VAL A 1 121 ? -5.349 2.911 0.696 1.00 94.56 121 VAL A O 1
ATOM 844 N N . VAL A 1 122 ? -4.181 4.044 -0.853 1.00 94.25 122 VAL A N 1
ATOM 845 C CA . VAL A 1 122 ? -3.160 4.545 0.077 1.00 94.25 122 VAL A CA 1
ATOM 846 C C . VAL A 1 122 ? -3.788 5.449 1.140 1.00 94.25 122 VAL A C 1
ATOM 848 O O . VAL A 1 122 ? -3.558 5.234 2.329 1.00 94.25 122 VAL A O 1
ATOM 851 N N . GLY A 1 123 ? -4.627 6.411 0.744 1.00 93.44 123 GLY A N 1
ATOM 852 C CA . GLY A 1 123 ? -5.285 7.333 1.673 1.00 93.44 123 GLY A CA 1
ATOM 853 C C . GLY A 1 123 ? -6.177 6.614 2.690 1.00 93.44 123 GLY A C 1
ATOM 854 O O . GLY A 1 123 ? -6.043 6.825 3.897 1.00 93.44 123 GLY A O 1
ATOM 855 N N . MET A 1 124 ? -7.036 5.701 2.221 1.00 94.31 124 MET A N 1
ATOM 856 C CA . MET A 1 124 ? -7.851 4.850 3.100 1.00 94.31 124 MET A CA 1
ATOM 857 C C . MET A 1 124 ? -6.980 3.963 4.002 1.00 94.31 124 MET A C 1
ATOM 859 O O . MET A 1 124 ? -7.259 3.816 5.194 1.00 94.31 124 MET A O 1
ATOM 863 N N . GLY A 1 125 ? -5.903 3.410 3.443 1.00 92.94 125 GLY A N 1
ATOM 864 C CA . GLY A 1 125 ? -4.938 2.552 4.118 1.00 92.94 125 GLY A CA 1
ATOM 865 C C . GLY A 1 125 ? -4.245 3.213 5.302 1.00 92.94 125 GLY A C 1
ATOM 866 O O . GLY A 1 125 ? -4.211 2.638 6.388 1.00 92.94 125 GLY A O 1
ATOM 867 N N . VAL A 1 126 ? -3.730 4.430 5.121 1.00 94.31 126 VAL A N 1
ATOM 868 C CA . VAL A 1 126 ? -3.053 5.194 6.183 1.00 94.31 126 VAL A CA 1
ATOM 869 C C . VAL A 1 126 ? -3.996 5.451 7.356 1.00 94.31 126 VAL A C 1
ATOM 871 O O . VAL A 1 126 ? -3.628 5.215 8.508 1.00 94.31 126 VAL A O 1
ATOM 874 N N . ILE A 1 127 ? -5.239 5.853 7.074 1.00 93.88 127 ILE A N 1
ATOM 875 C CA . ILE A 1 127 ? -6.254 6.076 8.112 1.00 93.88 127 ILE A CA 1
ATOM 876 C C . ILE A 1 127 ? -6.580 4.764 8.838 1.00 93.88 127 ILE A C 1
ATOM 878 O O . ILE A 1 127 ? -6.703 4.752 10.064 1.00 93.88 127 ILE A O 1
ATOM 882 N N . ALA A 1 128 ? -6.706 3.653 8.110 1.00 92.25 128 ALA A N 1
ATOM 883 C CA . ALA A 1 128 ? -6.977 2.346 8.700 1.00 92.25 128 ALA A CA 1
ATOM 884 C C . ALA A 1 128 ? -5.835 1.863 9.603 1.00 92.25 128 ALA A C 1
ATOM 886 O O . ALA A 1 128 ? -6.082 1.443 10.732 1.00 92.25 128 ALA A O 1
ATOM 887 N N . MET A 1 129 ? -4.589 1.973 9.138 1.00 93.38 129 MET A N 1
ATOM 888 C CA . MET A 1 129 ? -3.401 1.626 9.918 1.00 93.38 129 MET A CA 1
ATOM 889 C C . MET A 1 129 ? -3.309 2.471 11.191 1.00 93.38 129 MET A C 1
ATOM 891 O O . MET A 1 129 ? -3.085 1.924 12.266 1.00 93.38 129 MET A O 1
ATOM 895 N N . TRP A 1 130 ? -3.574 3.777 11.097 1.00 92.88 130 TRP A N 1
ATOM 896 C CA . TRP A 1 130 ? -3.610 4.672 12.256 1.00 92.88 130 TRP A CA 1
ATOM 897 C C . TRP A 1 130 ? -4.699 4.313 13.275 1.00 92.88 130 TRP A C 1
ATOM 899 O O . TRP A 1 130 ? -4.502 4.448 14.476 1.00 92.88 130 TRP A O 1
ATOM 909 N N . ARG A 1 131 ? -5.868 3.844 12.827 1.00 90.44 131 ARG A N 1
ATOM 910 C CA . ARG A 1 131 ? -6.911 3.361 13.748 1.00 90.44 131 ARG A CA 1
ATOM 911 C C . ARG A 1 131 ? -6.481 2.070 14.441 1.00 90.44 131 ARG A C 1
ATOM 913 O O . ARG A 1 131 ? -6.626 1.947 15.652 1.00 90.44 131 ARG A O 1
ATOM 920 N N . LEU A 1 132 ? -5.880 1.143 13.693 1.00 89.94 132 LEU A N 1
ATOM 921 C CA . LEU A 1 132 ? -5.386 -0.121 14.242 1.00 89.94 132 LEU A CA 1
ATOM 922 C C . LEU A 1 132 ? -4.293 0.076 15.297 1.00 89.94 132 LEU A C 1
ATOM 924 O O . LEU A 1 132 ? -4.265 -0.695 16.250 1.00 89.94 132 LEU A O 1
ATOM 928 N N . THR A 1 133 ? -3.452 1.114 15.188 1.00 89.25 133 THR A N 1
ATOM 929 C CA . THR A 1 133 ? -2.459 1.423 16.236 1.00 89.25 133 THR A CA 1
ATOM 930 C C . THR A 1 133 ? -3.082 1.830 17.567 1.00 89.25 133 THR A C 1
ATOM 932 O O . THR A 1 133 ? -2.440 1.671 18.601 1.00 89.25 133 THR A O 1
ATOM 935 N N . ARG A 1 134 ? -4.321 2.336 17.565 1.00 86.12 134 ARG A N 1
ATOM 936 C CA . ARG A 1 134 ? -5.041 2.719 18.787 1.00 86.12 134 ARG A CA 1
ATOM 937 C C . ARG A 1 134 ? -5.936 1.617 19.335 1.00 86.12 134 ARG A C 1
ATOM 939 O O . ARG A 1 134 ? -6.114 1.544 20.545 1.00 86.12 134 ARG A O 1
ATOM 946 N N . ASP A 1 135 ? -6.470 0.771 18.460 1.00 81.75 135 ASP A N 1
ATOM 947 C CA . ASP A 1 135 ? -7.481 -0.221 18.832 1.00 81.75 135 ASP A CA 1
ATOM 948 C C . ASP A 1 135 ? -6.901 -1.621 19.101 1.00 81.75 135 ASP A C 1
ATOM 950 O O . ASP A 1 135 ? -7.588 -2.470 19.672 1.00 81.75 135 ASP A O 1
ATOM 954 N N . THR A 1 136 ? -5.684 -1.950 18.643 1.00 76.56 136 THR A N 1
ATOM 955 C CA . THR A 1 136 ? -5.126 -3.306 18.811 1.00 76.56 136 THR A CA 1
ATOM 956 C C . THR A 1 136 ? -3.597 -3.339 18.833 1.00 76.56 136 THR A C 1
ATOM 958 O O . THR A 1 136 ? -2.957 -2.896 17.884 1.00 76.56 136 THR A O 1
ATOM 961 N N . GLU A 1 137 ? -3.000 -3.983 19.843 1.00 75.88 137 GLU A N 1
ATOM 962 C CA . GLU A 1 137 ? -1.534 -4.083 19.972 1.00 75.88 137 GLU A CA 1
ATOM 963 C C . GLU A 1 137 ? -0.862 -4.771 18.770 1.00 75.88 137 GLU A C 1
ATOM 965 O O . GLU A 1 137 ? 0.083 -4.232 18.201 1.00 75.88 137 GLU A O 1
ATOM 970 N N . TRP A 1 138 ? -1.367 -5.929 18.320 1.00 86.00 138 TRP A N 1
ATOM 971 C CA . TRP A 1 138 ? -0.733 -6.680 17.223 1.00 86.00 138 TRP A CA 1
ATOM 972 C C . TRP A 1 138 ? -0.874 -5.993 15.855 1.00 86.00 138 TRP A C 1
ATOM 974 O O . TRP A 1 138 ? 0.081 -5.913 15.085 1.00 86.00 138 TRP A O 1
ATOM 984 N N . TRP A 1 139 ? -2.068 -5.486 15.526 1.00 85.56 139 TRP A N 1
ATOM 985 C CA . TRP A 1 139 ? -2.313 -4.835 14.230 1.00 85.56 139 TRP A CA 1
ATOM 986 C C . TRP A 1 139 ? -1.744 -3.417 14.155 1.00 85.56 139 TRP A C 1
ATOM 988 O O . TRP A 1 139 ? -1.528 -2.909 13.054 1.00 85.56 139 TRP A O 1
ATOM 998 N N . GLY A 1 140 ? -1.433 -2.806 15.300 1.00 83.25 140 GLY A N 1
ATOM 999 C CA . GLY A 1 140 ? -0.725 -1.535 15.362 1.00 83.25 140 GLY A CA 1
ATOM 1000 C C . GLY A 1 140 ? 0.675 -1.574 14.745 1.00 83.25 140 GLY A C 1
ATOM 1001 O O . GLY A 1 140 ? 1.168 -0.545 14.289 1.00 83.2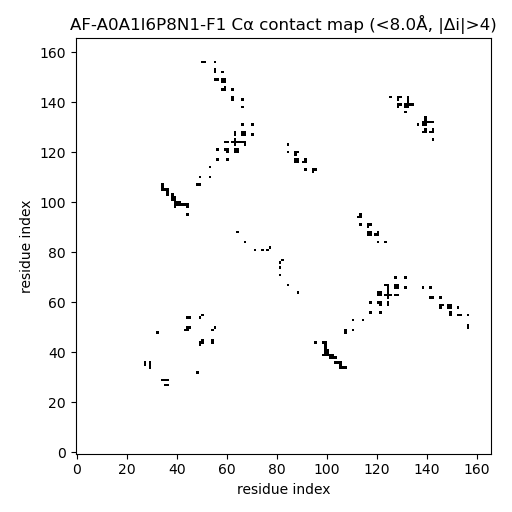5 140 GLY A O 1
ATOM 1002 N N . LEU A 1 141 ? 1.282 -2.760 14.631 1.00 89.19 141 LEU A N 1
ATOM 1003 C CA . LEU A 1 141 ? 2.582 -2.946 13.984 1.00 89.19 141 LEU A CA 1
ATOM 1004 C C . LEU A 1 141 ? 2.548 -2.738 12.461 1.00 89.19 141 LEU A C 1
ATOM 1006 O O . LEU A 1 141 ? 3.601 -2.540 11.858 1.00 89.19 141 LEU A O 1
ATOM 1010 N N . LEU A 1 142 ? 1.369 -2.728 11.825 1.00 88.94 142 LEU A N 1
ATOM 1011 C CA . LEU A 1 142 ? 1.258 -2.519 10.376 1.00 88.94 142 LEU A CA 1
ATOM 1012 C C . LEU A 1 142 ? 1.774 -1.146 9.937 1.00 88.94 142 LEU A C 1
ATOM 1014 O O . LEU A 1 142 ? 2.404 -1.040 8.889 1.00 88.94 142 LEU A O 1
ATOM 1018 N N . LEU A 1 143 ? 1.538 -0.104 10.737 1.00 87.81 143 LEU A N 1
ATOM 1019 C CA . LEU A 1 143 ? 1.973 1.253 10.416 1.00 87.81 143 LEU A CA 1
ATOM 1020 C C . LEU A 1 143 ? 3.509 1.380 10.402 1.00 87.81 143 LEU A C 1
ATOM 1022 O O . LEU A 1 143 ? 4.044 1.728 9.349 1.00 87.81 143 LEU A O 1
ATOM 1026 N N . PRO A 1 144 ? 4.251 1.053 11.481 1.00 89.38 144 PRO A N 1
ATOM 1027 C CA . PRO A 1 144 ? 5.711 1.092 11.448 1.00 89.38 144 PRO A CA 1
ATOM 1028 C C . PRO A 1 144 ? 6.297 0.106 10.427 1.00 89.38 144 PRO A C 1
ATOM 1030 O O . PRO A 1 144 ? 7.246 0.466 9.733 1.00 89.38 144 PRO A O 1
ATOM 1033 N N . ALA A 1 145 ? 5.709 -1.086 10.256 1.00 90.00 145 ALA A N 1
ATOM 1034 C CA . ALA A 1 145 ? 6.138 -2.030 9.223 1.00 90.00 145 ALA A CA 1
ATOM 1035 C C . ALA A 1 145 ? 6.017 -1.427 7.815 1.00 90.00 145 ALA A C 1
ATOM 1037 O O . ALA A 1 145 ? 6.973 -1.484 7.047 1.00 90.00 145 ALA A O 1
ATOM 1038 N N . SER A 1 146 ? 4.892 -0.773 7.502 1.00 90.81 146 SER A N 1
ATOM 1039 C CA . SER A 1 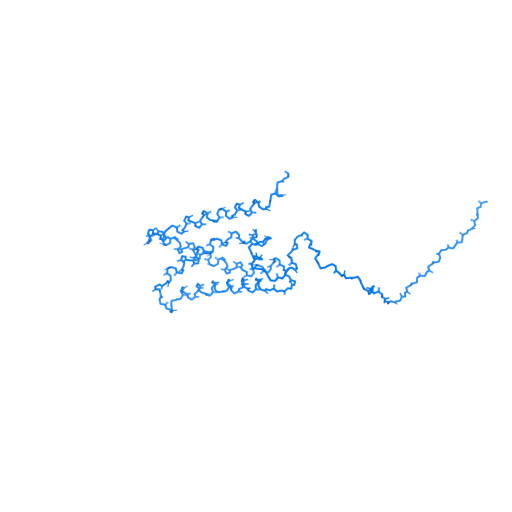146 ? 4.684 -0.123 6.205 1.00 90.81 146 SER A CA 1
ATOM 1040 C C . SER A 1 146 ? 5.714 0.968 5.922 1.00 90.81 146 SER A C 1
ATOM 1042 O O . SER A 1 146 ? 6.201 1.063 4.796 1.00 90.81 146 SER A O 1
ATOM 1044 N N . ILE A 1 147 ? 6.101 1.747 6.936 1.00 89.31 147 ILE A N 1
ATOM 1045 C CA . ILE A 1 147 ? 7.096 2.818 6.806 1.00 89.31 147 ILE A CA 1
ATOM 1046 C C . ILE A 1 147 ? 8.471 2.215 6.516 1.00 89.31 147 ILE A C 1
ATOM 1048 O O . ILE A 1 147 ? 9.127 2.629 5.563 1.00 89.31 147 ILE A O 1
ATOM 1052 N N . ILE A 1 148 ? 8.882 1.202 7.287 1.00 90.50 148 ILE A N 1
ATOM 1053 C CA . ILE A 1 148 ? 10.167 0.515 7.099 1.00 90.50 148 ILE A CA 1
ATOM 1054 C C . ILE A 1 148 ? 10.221 -0.134 5.715 1.00 90.50 148 ILE A C 1
ATOM 1056 O O . ILE A 1 148 ? 11.179 0.077 4.975 1.00 90.50 148 ILE A O 1
ATOM 1060 N N . THR A 1 149 ? 9.188 -0.887 5.329 1.00 89.25 149 THR A N 1
ATOM 1061 C CA . THR A 1 149 ? 9.160 -1.555 4.024 1.00 89.25 149 THR A CA 1
ATOM 1062 C C . THR A 1 149 ? 9.146 -0.552 2.874 1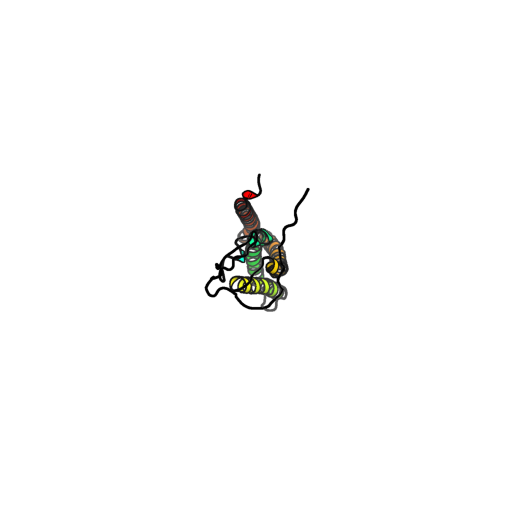.00 89.25 149 THR A C 1
ATOM 1064 O O . THR A 1 149 ? 9.855 -0.759 1.895 1.00 89.25 149 THR A O 1
ATOM 1067 N N . THR A 1 150 ? 8.402 0.553 2.989 1.00 87.31 150 THR A N 1
ATOM 1068 C CA . THR A 1 150 ? 8.403 1.615 1.968 1.00 87.31 150 THR A CA 1
ATOM 1069 C C . THR A 1 150 ? 9.780 2.273 1.866 1.00 87.31 150 THR A C 1
ATOM 1071 O O . THR A 1 150 ? 10.273 2.473 0.762 1.00 87.31 150 THR A O 1
ATOM 1074 N N . GLY A 1 151 ? 10.443 2.544 2.995 1.00 84.38 151 GLY A N 1
ATOM 1075 C CA . GLY A 1 151 ? 11.799 3.097 3.016 1.00 84.38 151 GLY A CA 1
ATOM 1076 C C . GLY A 1 151 ? 12.830 2.174 2.363 1.00 84.38 151 GLY A C 1
ATOM 1077 O O . GLY A 1 151 ? 13.590 2.616 1.504 1.00 84.38 151 GLY A O 1
ATOM 1078 N N . LEU A 1 152 ? 12.816 0.883 2.710 1.00 86.75 152 LEU A N 1
ATOM 1079 C CA . LEU A 1 152 ? 13.701 -0.124 2.112 1.00 86.75 152 LEU A CA 1
ATOM 1080 C C . LEU A 1 152 ? 13.447 -0.294 0.610 1.00 86.75 152 LEU A C 1
ATOM 1082 O O . LEU A 1 152 ? 14.391 -0.402 -0.168 1.00 86.75 152 LEU A O 1
ATOM 1086 N N . TRP A 1 153 ? 12.180 -0.288 0.194 1.00 85.75 153 TRP A N 1
ATOM 1087 C CA . TRP A 1 153 ? 11.803 -0.376 -1.213 1.00 85.75 153 TRP A CA 1
ATOM 1088 C C . TRP A 1 153 ? 12.283 0.838 -2.011 1.00 85.75 153 TRP A C 1
ATOM 1090 O O . TRP A 1 153 ? 12.901 0.674 -3.061 1.00 85.75 153 TRP A O 1
ATOM 1100 N N . SER A 1 154 ? 12.074 2.048 -1.492 1.00 81.00 154 SER A N 1
ATOM 1101 C CA . SER A 1 154 ? 12.565 3.278 -2.119 1.00 81.00 154 SER A CA 1
ATOM 1102 C C . SER A 1 154 ? 14.092 3.303 -2.216 1.00 81.00 154 SER A C 1
ATOM 1104 O O . SER A 1 154 ? 14.624 3.680 -3.257 1.00 81.00 154 SER A O 1
ATOM 1106 N N . ALA A 1 155 ? 14.803 2.846 -1.180 1.00 81.19 155 ALA A N 1
ATOM 1107 C CA . ALA A 1 155 ? 16.261 2.724 -1.213 1.00 81.19 155 ALA A CA 1
ATOM 1108 C C . ALA A 1 155 ? 16.732 1.719 -2.281 1.00 81.19 155 ALA A C 1
ATOM 1110 O O . ALA A 1 155 ? 17.665 2.003 -3.028 1.00 81.19 155 ALA A O 1
ATOM 1111 N N . HIS A 1 156 ? 16.052 0.575 -2.404 1.00 81.19 156 HIS A N 1
ATOM 1112 C CA . HIS A 1 156 ? 16.336 -0.435 -3.428 1.00 81.19 156 HIS A CA 1
ATOM 1113 C C . HIS A 1 156 ? 16.089 0.074 -4.854 1.00 81.19 156 HIS A C 1
ATOM 1115 O O . HIS A 1 156 ? 16.857 -0.228 -5.764 1.00 81.19 156 HIS A O 1
ATOM 1121 N N . LEU A 1 157 ? 15.031 0.862 -5.065 1.00 76.94 157 LEU A N 1
ATOM 1122 C CA . LEU A 1 157 ? 14.774 1.500 -6.358 1.00 76.94 157 LEU A CA 1
ATOM 1123 C C . LEU A 1 157 ? 15.846 2.543 -6.699 1.00 76.94 157 LEU A C 1
ATOM 1125 O O . LEU A 1 157 ? 16.258 2.629 -7.854 1.00 76.94 157 LEU A O 1
ATOM 1129 N N . LEU A 1 158 ? 16.323 3.302 -5.709 1.00 75.62 158 LEU A N 1
ATOM 1130 C CA . LEU A 1 158 ? 17.377 4.296 -5.905 1.00 75.62 158 LEU A CA 1
ATOM 1131 C C . LEU A 1 158 ? 18.717 3.639 -6.271 1.00 75.62 158 LEU A C 1
ATOM 1133 O O . LEU A 1 158 ? 19.340 4.049 -7.243 1.00 75.62 158 LEU A O 1
ATOM 1137 N N . GLY A 1 159 ? 19.098 2.557 -5.584 1.00 73.56 159 GLY A N 1
ATOM 1138 C CA . GLY A 1 159 ? 20.296 1.758 -5.895 1.00 73.56 159 GLY A CA 1
ATOM 1139 C C . GLY A 1 159 ? 20.224 0.965 -7.208 1.00 73.56 159 GLY A C 1
ATOM 1140 O O . GLY A 1 159 ? 21.156 0.265 -7.567 1.00 73.56 159 GLY A O 1
ATOM 1141 N N . ARG A 1 160 ? 19.120 1.033 -7.958 1.00 68.00 160 ARG A N 1
ATOM 1142 C CA . ARG A 1 160 ? 19.063 0.531 -9.344 1.00 68.00 160 ARG A CA 1
ATOM 1143 C C . ARG A 1 160 ? 19.239 1.620 -10.395 1.00 68.00 160 ARG A C 1
ATOM 1145 O O . ARG A 1 160 ? 19.321 1.299 -11.573 1.00 68.00 160 ARG A O 1
ATOM 1152 N N . ASN A 1 161 ? 19.283 2.877 -9.967 1.00 61.34 161 ASN A N 1
ATOM 1153 C CA . ASN A 1 161 ? 19.497 4.051 -10.803 1.00 61.34 161 ASN A CA 1
ATOM 1154 C C . ASN A 1 161 ? 20.809 4.739 -10.383 1.00 61.34 161 ASN A C 1
ATOM 1156 O O . ASN A 1 161 ? 20.840 5.947 -10.169 1.00 61.34 161 ASN A O 1
ATOM 1160 N N . GLU A 1 162 ? 21.881 3.962 -10.200 1.00 55.09 162 GLU A N 1
ATOM 1161 C CA . GLU A 1 162 ? 23.191 4.463 -9.745 1.00 55.09 162 GLU A CA 1
ATOM 1162 C C . GLU A 1 162 ? 23.870 5.385 -10.777 1.00 55.09 162 GLU A C 1
ATOM 1164 O O . GLU A 1 162 ? 24.721 6.187 -10.404 1.00 55.09 162 GLU A O 1
ATOM 1169 N N . ASP A 1 163 ? 23.407 5.382 -12.033 1.00 55.72 163 ASP A N 1
ATOM 1170 C CA . ASP A 1 163 ? 23.866 6.279 -13.108 1.00 55.72 163 ASP A CA 1
ATOM 1171 C C . ASP A 1 163 ? 23.446 7.757 -12.915 1.00 55.72 163 ASP A C 1
ATOM 1173 O O . ASP A 1 163 ? 23.737 8.609 -13.754 1.00 55.72 163 ASP A O 1
ATOM 1177 N N . PHE A 1 164 ? 22.725 8.087 -11.833 1.00 55.69 164 PHE A N 1
ATOM 1178 C CA . PHE A 1 164 ? 22.319 9.463 -11.510 1.00 55.69 164 PHE A CA 1
ATOM 1179 C C . PHE A 1 164 ? 23.401 10.291 -10.800 1.00 55.69 164 PHE A C 1
ATOM 1181 O O . PHE A 1 164 ? 23.216 11.500 -10.627 1.00 55.69 164 PHE A O 1
ATOM 1188 N N . LEU A 1 165 ? 24.506 9.673 -10.372 1.00 46.53 165 LEU A N 1
ATOM 1189 C CA . LEU A 1 165 ? 25.677 10.385 -9.862 1.00 46.53 165 LEU A CA 1
ATOM 1190 C C . LEU A 1 165 ? 26.758 10.435 -10.959 1.00 46.53 165 LEU A C 1
ATOM 1192 O O . LEU A 1 165 ? 27.012 9.403 -11.578 1.00 46.53 165 LEU A O 1
ATOM 1196 N N . PRO A 1 166 ? 27.360 11.610 -11.230 1.00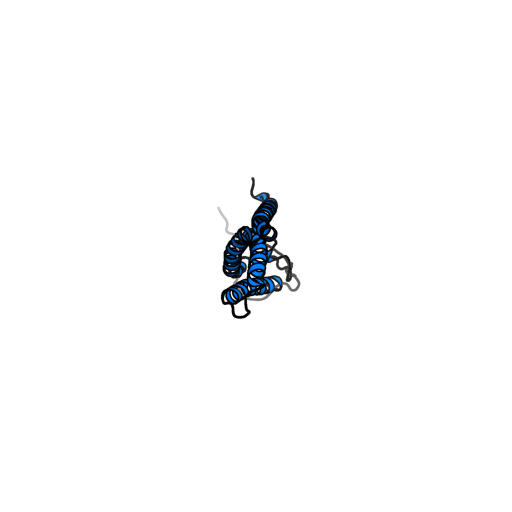 57.53 166 PRO A N 1
ATOM 1197 C CA . PRO A 1 166 ? 28.468 11.734 -12.177 1.00 57.53 166 PRO A CA 1
ATOM 1198 C C . PRO A 1 166 ? 29.729 10.988 -11.725 1.00 57.53 166 PRO A C 1
ATOM 1200 O O . PRO A 1 166 ? 29.926 10.830 -10.496 1.00 57.53 166 PRO A O 1
#

Secondary structure (DSSP, 8-state):
--------------------TT-PPPS----TT--------TTTTTSTHHHHHTGGGHHHHHHHHHHHHHHHTTS-TT-HHHHHHHHHHHHHHHHHHHHHH--SS--GGGGHHHHHHHHHHHHHHHHHHHHHHHH-TTGGGHHHHHHHHHHHHHHHHHTT-GGG--

InterPro domains:
  IPR050297 Lipid A-modifying glycosyltransferase 83 [PTHR33908] (43-156)

Mean predicted aligned error: 14.32 Å